Protein AF-A0A0Q8JEX0-F1 (afdb_monomer)

Nearest PDB structures (foldseek):
  6d7k-assembly1_H  TM=5.282E-01  e=5.756E+00  Methylosinus sporium
  6qnp-assembly3_C  TM=6.414E-01  e=8.763E+00  Homo sapiens
  5ods-assembly2_B  TM=5.773E-01  e=7.318E+00  Mus musculus

Mean predicted aligned error: 3.89 Å

pLDDT: mean 92.39, std 8.43, range [36.59, 98.06]

Foldseek 3Di:
DEPQEDDPVCQLVVCVVLVPDPQLSCQCQQHHLDPLCVQVAVGHADQVVVDQDAADDHHWRWRGDDDQKTWTWGDDPNWIWTWMDGSVGRNPIDGQAGDPLLVVLVSLVVCVVVVNDPVSSVVVCVSNVNPCSVVSVVLCVVCVVVPPDPVSVVVSSVVVSVVRRVVPDD

Structure (mmCIF, N/CA/C/O backbone):
data_AF-A0A0Q8JEX0-F1
#
_entry.id   AF-A0A0Q8JEX0-F1
#
loop_
_atom_site.group_PDB
_atom_site.id
_atom_site.type_symbol
_atom_site.label_atom_id
_atom_site.label_alt_id
_atom_site.label_comp_id
_atom_site.label_asym_id
_atom_site.label_entity_id
_atom_site.label_seq_id
_atom_site.pdbx_PDB_ins_code
_atom_site.Cartn_x
_atom_site.Cartn_y
_atom_site.Cartn_z
_atom_site.occupancy
_atom_site.B_iso_or_equiv
_atom_site.auth_seq_id
_atom_site.auth_comp_id
_atom_site.auth_asym_id
_atom_site.auth_atom_id
_atom_site.pdbx_PDB_model_num
ATOM 1 N N . MET A 1 1 ? -19.023 7.520 12.226 1.00 59.22 1 MET A N 1
ATOM 2 C CA . MET A 1 1 ? -17.903 6.584 12.038 1.00 59.22 1 MET A CA 1
ATOM 3 C C . MET A 1 1 ? -18.490 5.184 11.947 1.00 59.22 1 MET A C 1
ATOM 5 O O . MET A 1 1 ? -19.300 4.860 12.817 1.00 59.22 1 MET A O 1
ATOM 9 N N . PRO A 1 2 ? -18.170 4.409 10.900 1.00 68.25 2 PRO A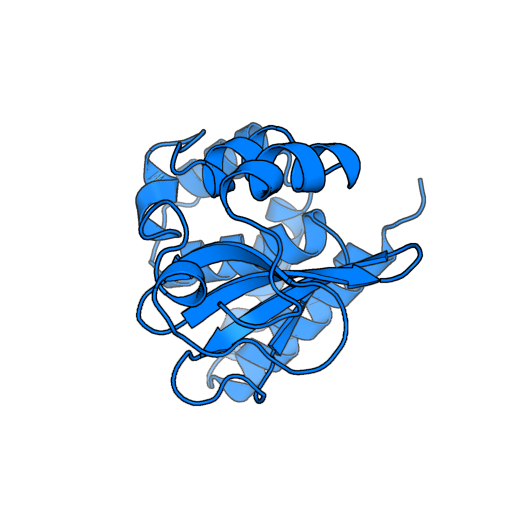 N 1
ATOM 10 C CA . PRO A 1 2 ? -18.637 3.030 10.760 1.00 68.25 2 PRO A CA 1
ATOM 11 C C . PRO A 1 2 ? -18.205 2.201 11.975 1.00 68.25 2 PRO A C 1
ATOM 13 O O . PRO A 1 2 ? -17.116 2.410 12.511 1.00 68.25 2 PRO A O 1
ATOM 16 N N . SER A 1 3 ? -19.048 1.277 12.439 1.00 79.44 3 SER A N 1
ATOM 17 C CA . SER A 1 3 ? -18.800 0.527 13.683 1.00 79.44 3 SER A CA 1
ATOM 18 C C . SER A 1 3 ? -17.585 -0.402 13.624 1.00 79.44 3 SER A C 1
ATOM 20 O O . SER A 1 3 ? -17.111 -0.842 14.668 1.00 79.44 3 SER A O 1
ATOM 22 N N . ASN A 1 4 ? -17.096 -0.718 12.424 1.00 91.62 4 ASN A N 1
ATOM 23 C CA . ASN A 1 4 ? -15.938 -1.575 12.186 1.00 91.62 4 ASN A CA 1
ATOM 24 C C . ASN A 1 4 ? -14.650 -0.798 11.866 1.00 91.62 4 ASN A C 1
ATOM 26 O O . ASN A 1 4 ? -13.611 -1.421 11.677 1.00 91.62 4 ASN A O 1
ATOM 30 N N . VAL A 1 5 ? -14.664 0.536 11.833 1.00 94.94 5 VAL A N 1
ATOM 31 C CA . VAL A 1 5 ? -13.425 1.324 11.737 1.00 94.94 5 VAL A CA 1
ATOM 32 C C . VAL A 1 5 ? -12.813 1.437 13.133 1.00 94.94 5 VAL A C 1
ATOM 34 O O . VAL A 1 5 ? -13.528 1.550 14.129 1.00 94.94 5 VAL A O 1
ATOM 37 N N . ILE A 1 6 ? -11.489 1.370 13.245 1.00 94.81 6 ILE A N 1
ATOM 38 C CA . ILE A 1 6 ? -10.822 1.629 14.525 1.00 94.81 6 ILE A CA 1
ATOM 39 C C . ILE A 1 6 ? -10.938 3.108 14.914 1.00 94.81 6 ILE A C 1
ATOM 41 O O . ILE A 1 6 ? -10.872 3.979 14.058 1.00 94.81 6 ILE A O 1
ATOM 45 N N . GLU A 1 7 ? -11.076 3.425 16.202 1.00 95.06 7 GLU A N 1
ATOM 46 C CA . GLU A 1 7 ? -11.059 4.822 16.651 1.00 95.06 7 GLU A CA 1
ATOM 47 C C . GLU A 1 7 ? -9.749 5.525 16.260 1.00 95.06 7 GLU A C 1
ATOM 49 O O . GLU A 1 7 ? -8.659 4.984 16.468 1.00 95.06 7 GLU A O 1
ATOM 54 N N . GLU A 1 8 ? -9.842 6.767 15.774 1.00 95.50 8 GLU A N 1
ATOM 55 C CA . GLU A 1 8 ? -8.692 7.531 15.270 1.00 95.50 8 GLU A CA 1
ATOM 56 C C . GLU A 1 8 ? -7.533 7.598 16.274 1.00 95.50 8 GLU A C 1
ATOM 58 O O . GLU A 1 8 ? -6.380 7.326 15.931 1.00 95.50 8 GLU A O 1
ATOM 63 N N . SER A 1 9 ? -7.846 7.864 17.547 1.00 95.44 9 SER A N 1
ATOM 64 C CA . SER A 1 9 ? -6.856 7.946 18.631 1.00 95.44 9 SER A CA 1
ATOM 65 C C . SER A 1 9 ? -6.148 6.617 18.940 1.00 95.44 9 SER A C 1
ATOM 67 O O . SER A 1 9 ? -5.070 6.610 19.535 1.00 95.44 9 SER A O 1
ATOM 69 N N . ARG A 1 10 ? -6.736 5.484 18.536 1.00 96.12 10 ARG A N 1
ATOM 70 C CA . ARG A 1 10 ? -6.223 4.123 18.759 1.00 96.12 10 ARG A CA 1
ATOM 71 C C . ARG A 1 10 ? -5.534 3.544 17.529 1.00 96.12 10 ARG A C 1
ATOM 73 O O . ARG A 1 10 ? -4.839 2.539 17.655 1.00 96.12 10 ARG A O 1
ATOM 80 N N . ARG A 1 11 ? -5.677 4.189 16.369 1.00 95.94 11 ARG A N 1
ATOM 81 C CA . ARG A 1 11 ? -5.191 3.689 15.084 1.00 95.94 11 ARG A CA 1
ATOM 82 C C . ARG A 1 11 ? -3.693 3.379 15.078 1.00 95.94 11 ARG A C 1
ATOM 84 O O . ARG A 1 11 ? -3.316 2.254 14.776 1.00 95.94 11 ARG A O 1
ATOM 91 N N . ILE A 1 12 ? -2.841 4.366 15.371 1.00 96.38 12 ILE A N 1
ATOM 92 C CA . ILE A 1 12 ? -1.378 4.187 15.300 1.00 96.38 12 ILE A CA 1
ATOM 93 C C . ILE A 1 12 ? -0.890 3.126 16.305 1.00 96.38 12 ILE A C 1
ATOM 95 O O . ILE A 1 12 ? -0.137 2.244 15.888 1.00 96.38 12 ILE A O 1
ATOM 99 N N . PRO A 1 13 ? -1.335 3.131 17.582 1.00 95.88 13 PRO A N 1
ATOM 100 C CA . PRO A 1 13 ? -1.042 2.035 18.505 1.00 95.88 13 PRO A CA 1
ATOM 101 C C . PRO A 1 13 ? -1.444 0.657 17.969 1.00 95.88 13 PRO A C 1
ATOM 103 O O . PRO A 1 13 ? -0.631 -0.258 18.007 1.00 95.88 13 PRO A O 1
ATOM 106 N N . ALA A 1 14 ? -2.647 0.514 17.408 1.00 94.81 14 ALA A N 1
ATOM 107 C CA . ALA A 1 14 ? -3.106 -0.771 16.889 1.00 94.81 14 ALA A CA 1
ATOM 108 C C . ALA A 1 14 ? -2.298 -1.236 15.674 1.00 94.81 14 ALA A C 1
ATOM 110 O O . ALA A 1 14 ? -1.873 -2.384 15.634 1.00 94.81 14 ALA A O 1
ATOM 111 N N . LEU A 1 15 ? -2.009 -0.348 14.714 1.00 94.56 15 LEU A N 1
ATOM 112 C CA . LEU A 1 15 ? -1.122 -0.668 13.589 1.00 94.56 15 LEU A CA 1
ATOM 113 C C . LEU A 1 15 ? 0.247 -1.166 14.082 1.00 94.56 15 LEU A C 1
ATOM 115 O O . LEU A 1 15 ? 0.787 -2.130 13.542 1.00 94.56 15 LEU A O 1
ATOM 119 N N . SER A 1 16 ? 0.786 -0.551 15.140 1.00 94.62 16 SER A N 1
ATOM 120 C CA . SER A 1 16 ? 2.031 -1.011 15.760 1.00 94.62 16 SER A CA 1
ATOM 121 C C . SER A 1 16 ? 1.887 -2.387 16.416 1.00 94.62 16 SER A C 1
ATOM 123 O O . SER A 1 16 ? 2.812 -3.190 16.319 1.00 94.62 16 SER A O 1
ATOM 125 N N . GLU A 1 17 ? 0.770 -2.676 17.087 1.00 93.19 17 GLU A N 1
ATOM 126 C CA . GLU A 1 17 ? 0.501 -3.989 17.697 1.00 93.19 17 GLU A CA 1
ATOM 127 C C . GLU A 1 17 ? 0.373 -5.097 16.641 1.00 93.19 17 GLU A C 1
ATOM 129 O O . GLU A 1 17 ? 0.797 -6.227 16.878 1.00 93.19 17 GLU A O 1
ATOM 134 N N . PHE A 1 18 ? -0.124 -4.755 15.451 1.00 90.38 18 PHE A N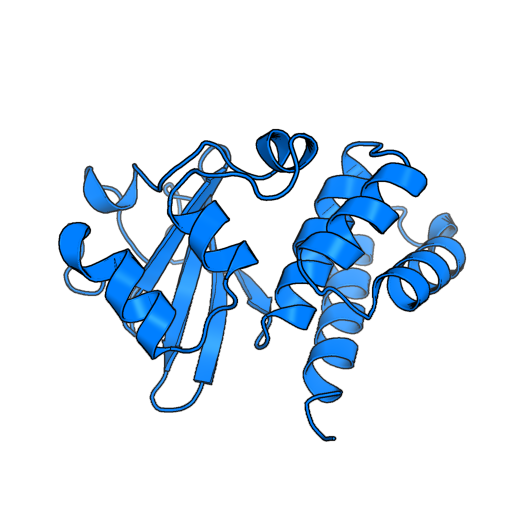 1
ATOM 135 C CA . PHE A 1 18 ? -0.182 -5.646 14.291 1.00 90.38 18 PHE A CA 1
ATOM 136 C C . PHE A 1 18 ? 1.173 -5.867 13.597 1.00 90.38 18 PHE A C 1
ATOM 138 O O . PHE A 1 18 ? 1.255 -6.646 12.650 1.00 90.38 18 PHE A O 1
ATOM 145 N N . GLY A 1 19 ? 2.249 -5.228 14.066 1.00 91.81 19 GLY A N 1
ATOM 146 C CA . GLY A 1 19 ? 3.599 -5.453 13.548 1.00 91.81 19 GLY A CA 1
ATOM 147 C C . GLY A 1 19 ? 3.900 -4.745 12.226 1.00 91.81 19 GLY A C 1
ATOM 148 O O . GLY A 1 19 ? 4.840 -5.134 11.535 1.00 91.81 19 GLY A O 1
ATOM 149 N N . VAL A 1 20 ? 3.130 -3.708 11.881 1.00 93.31 20 VAL A N 1
ATOM 150 C CA . VAL A 1 20 ? 3.413 -2.833 10.736 1.00 93.31 20 VAL A CA 1
ATOM 151 C C . VAL A 1 20 ? 4.779 -2.161 10.910 1.00 93.31 20 VAL A C 1
ATOM 153 O O . VAL A 1 20 ? 5.129 -1.726 12.012 1.00 93.31 20 VAL A O 1
ATOM 156 N N . SER A 1 21 ? 5.568 -2.066 9.835 1.00 95.38 21 SER A N 1
ATOM 157 C CA . SER A 1 21 ? 6.926 -1.527 9.911 1.00 95.38 21 SER A CA 1
ATOM 158 C C . SER A 1 21 ? 6.967 -0.058 10.359 1.00 95.38 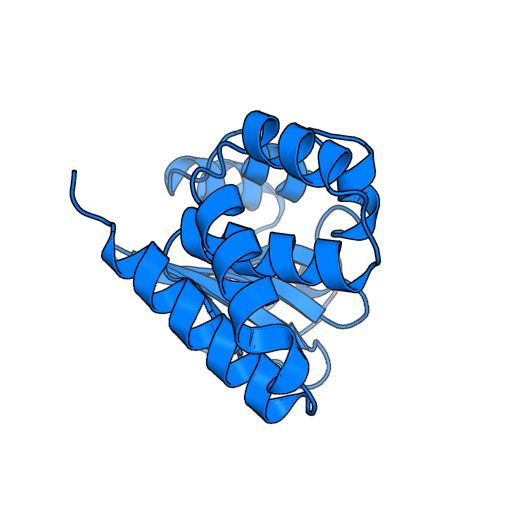21 SER A C 1
ATOM 160 O O . SER A 1 21 ? 6.020 0.703 10.135 1.00 95.38 21 SER A O 1
ATOM 162 N N . PRO A 1 22 ? 8.100 0.408 10.924 1.00 96.00 22 PRO A N 1
ATOM 163 C CA . PRO A 1 22 ? 8.268 1.814 11.287 1.00 96.00 22 PRO A CA 1
ATOM 164 C C . PRO A 1 22 ? 8.050 2.788 10.123 1.00 96.00 22 PRO A C 1
ATOM 166 O O . PRO A 1 22 ? 7.536 3.884 10.339 1.00 96.00 22 PRO A O 1
ATOM 169 N N . ALA A 1 23 ? 8.429 2.406 8.899 1.00 95.06 23 ALA A N 1
ATOM 170 C CA . ALA A 1 23 ? 8.255 3.249 7.720 1.00 95.06 23 ALA A CA 1
ATOM 171 C C . ALA A 1 23 ? 6.772 3.412 7.370 1.00 95.06 23 ALA A C 1
ATOM 173 O O . ALA A 1 23 ? 6.305 4.531 7.151 1.00 95.06 23 ALA A O 1
ATOM 174 N N . LEU A 1 24 ? 6.019 2.311 7.389 1.00 95.31 24 LEU A N 1
ATOM 175 C CA . LEU A 1 24 ? 4.593 2.349 7.105 1.00 95.31 24 LEU A CA 1
ATOM 176 C C . LEU A 1 24 ? 3.800 3.037 8.232 1.00 95.31 24 LEU A C 1
ATOM 178 O O . LEU A 1 24 ? 2.861 3.780 7.953 1.00 95.31 24 LEU A O 1
ATOM 182 N N . LEU A 1 25 ? 4.221 2.890 9.495 1.00 95.62 25 LEU A N 1
ATOM 183 C CA . LEU A 1 25 ? 3.664 3.647 10.624 1.00 95.62 25 LEU A CA 1
ATOM 184 C C . LEU A 1 25 ? 3.872 5.160 10.477 1.00 95.62 25 LEU A C 1
ATOM 186 O O . LEU A 1 25 ? 2.950 5.925 10.758 1.00 95.62 25 LEU A O 1
ATOM 190 N N . GLN A 1 26 ? 5.055 5.600 10.028 1.00 94.31 26 GLN A N 1
ATOM 191 C CA . GLN A 1 26 ? 5.305 7.019 9.748 1.00 94.31 26 GLN A CA 1
ATOM 192 C C . GLN A 1 26 ? 4.353 7.537 8.670 1.00 94.31 26 GLN A C 1
ATOM 194 O O . GLN A 1 26 ? 3.691 8.551 8.892 1.00 94.31 26 GLN A O 1
ATOM 199 N N . MET A 1 27 ? 4.212 6.803 7.562 1.00 94.62 27 MET A N 1
ATOM 200 C CA . MET A 1 27 ? 3.279 7.170 6.493 1.00 94.62 27 MET A CA 1
ATOM 201 C C . MET A 1 27 ? 1.836 7.240 6.981 1.00 94.62 27 MET A C 1
ATOM 203 O O . MET A 1 27 ? 1.159 8.236 6.734 1.00 94.62 27 MET A O 1
ATOM 207 N N . ALA A 1 28 ? 1.383 6.253 7.757 1.00 94.81 28 ALA A N 1
ATOM 208 C CA . ALA A 1 28 ? 0.044 6.271 8.337 1.00 94.81 28 ALA A CA 1
ATOM 209 C C . ALA A 1 28 ? -0.181 7.483 9.264 1.00 94.81 28 ALA A C 1
ATOM 211 O O . ALA A 1 28 ? -1.293 8.009 9.359 1.00 94.81 28 ALA A O 1
ATOM 212 N N . ALA A 1 29 ? 0.868 7.964 9.936 1.00 93.75 29 ALA A N 1
ATOM 213 C CA . ALA A 1 29 ? 0.837 9.168 10.763 1.00 93.75 29 ALA A CA 1
ATOM 214 C C . ALA A 1 29 ? 0.935 10.486 9.961 1.00 93.75 29 ALA A C 1
ATOM 216 O O . ALA A 1 29 ? 0.971 11.557 10.567 1.00 93.75 29 ALA A O 1
ATOM 217 N N . GLY A 1 30 ? 0.975 10.434 8.624 1.00 92.12 30 GLY A N 1
ATOM 218 C CA . GLY A 1 30 ? 1.130 11.605 7.755 1.00 92.12 30 GLY A CA 1
ATOM 219 C C . GLY A 1 30 ? 2.562 12.137 7.674 1.00 92.12 30 GLY A C 1
ATOM 220 O O . GLY A 1 30 ? 2.772 13.288 7.295 1.00 92.12 30 GLY A O 1
ATOM 221 N N . GLN A 1 31 ? 3.546 11.332 8.074 1.00 92.69 31 GLN A N 1
ATOM 222 C CA . GLN A 1 31 ? 4.968 11.645 7.976 1.00 92.69 31 GLN A CA 1
ATOM 223 C C . GLN A 1 31 ? 5.597 10.827 6.851 1.00 92.69 31 GLN A C 1
ATOM 225 O O . GLN A 1 31 ? 5.215 9.687 6.612 1.00 92.69 31 GLN A O 1
ATOM 230 N N . PHE A 1 32 ? 6.599 11.380 6.174 1.00 92.25 32 PHE A N 1
ATOM 231 C CA . PHE A 1 32 ? 7.221 10.700 5.042 1.00 92.25 32 PHE A CA 1
ATOM 232 C C . PHE A 1 32 ? 8.664 10.326 5.363 1.00 92.25 32 PHE A C 1
ATOM 234 O O . PHE A 1 32 ? 9.481 11.224 5.586 1.00 92.25 32 PHE A O 1
ATOM 241 N N . PRO A 1 33 ? 9.014 9.027 5.345 1.00 91.00 33 PRO A N 1
ATOM 242 C CA . PRO A 1 33 ? 10.389 8.607 5.588 1.00 91.00 33 PRO A CA 1
ATOM 243 C C . PRO A 1 33 ? 11.314 8.972 4.408 1.00 91.00 33 PRO A C 1
ATOM 245 O O . PRO A 1 33 ? 12.532 9.027 4.566 1.00 91.00 33 PRO A O 1
ATOM 248 N N . HIS A 1 34 ? 10.742 9.279 3.238 1.00 93.88 34 HIS A N 1
ATOM 249 C CA . HIS A 1 34 ? 11.422 9.873 2.089 1.00 93.88 34 HIS A CA 1
ATOM 250 C C . HIS A 1 34 ? 10.529 10.959 1.452 1.00 93.88 34 HIS A C 1
ATOM 252 O O . HIS A 1 34 ? 9.344 10.691 1.251 1.00 93.88 34 HIS A O 1
ATOM 258 N N . PRO A 1 35 ? 11.042 12.148 1.072 1.00 91.56 35 PRO A N 1
ATOM 259 C CA . PRO A 1 35 ? 10.210 13.249 0.564 1.00 91.56 35 PRO A CA 1
ATOM 260 C C . PRO A 1 35 ? 9.349 12.905 -0.660 1.00 91.56 35 PRO A C 1
ATOM 262 O O . PRO A 1 35 ? 8.225 13.383 -0.773 1.00 91.56 35 PRO A O 1
ATOM 265 N N . ALA A 1 36 ? 9.846 12.051 -1.560 1.00 91.88 36 ALA A N 1
ATOM 266 C CA . ALA A 1 36 ? 9.113 11.654 -2.768 1.00 91.88 36 ALA A CA 1
ATOM 267 C C . ALA A 1 36 ? 7.820 10.857 -2.482 1.00 91.88 36 ALA A C 1
ATOM 269 O O . ALA A 1 36 ? 6.918 10.844 -3.318 1.00 91.88 36 ALA A O 1
ATOM 270 N N . LEU A 1 37 ? 7.686 10.261 -1.288 1.00 91.44 37 LEU A N 1
ATOM 271 C CA . LEU A 1 37 ? 6.481 9.528 -0.875 1.00 91.44 37 LEU A CA 1
ATOM 272 C C . LEU A 1 37 ? 5.269 10.437 -0.629 1.00 91.44 37 LEU A C 1
ATOM 274 O O . LEU A 1 37 ? 4.153 9.936 -0.530 1.00 91.44 37 LEU A O 1
ATOM 278 N N . ALA A 1 38 ? 5.456 11.759 -0.588 1.00 89.31 38 ALA A N 1
ATOM 279 C CA . ALA A 1 38 ? 4.349 12.713 -0.524 1.00 89.31 38 ALA A CA 1
ATOM 280 C C . ALA A 1 38 ? 3.407 12.627 -1.744 1.00 89.31 38 ALA A C 1
ATOM 282 O O . ALA A 1 38 ? 2.277 13.090 -1.677 1.00 89.31 38 ALA A O 1
ATOM 283 N N . SER A 1 39 ? 3.858 12.031 -2.853 1.00 84.81 39 SER A N 1
ATOM 284 C CA . SER A 1 39 ? 3.021 11.753 -4.031 1.00 84.81 39 SER A CA 1
ATOM 285 C C . SER A 1 39 ? 2.077 10.555 -3.850 1.00 84.81 39 SER A C 1
ATOM 287 O O . SER A 1 39 ? 1.100 10.434 -4.578 1.00 84.81 39 SER A O 1
ATOM 289 N N . CYS A 1 40 ? 2.355 9.674 -2.883 1.00 83.06 40 CYS A N 1
ATOM 290 C CA . CYS A 1 40 ? 1.637 8.412 -2.672 1.00 83.06 40 CYS A CA 1
ATOM 291 C C . CYS A 1 40 ? 0.538 8.510 -1.606 1.00 83.06 40 CYS A C 1
ATOM 293 O O . CYS A 1 40 ? -0.172 7.541 -1.352 1.00 83.06 40 CYS A O 1
ATOM 295 N N . SER A 1 41 ? 0.428 9.652 -0.927 1.00 84.12 41 SER A N 1
ATOM 296 C CA . SER A 1 41 ? -0.472 9.839 0.206 1.00 84.12 41 SER A CA 1
ATOM 297 C C . SER A 1 41 ? -0.876 11.302 0.332 1.00 84.12 41 SER A C 1
ATOM 299 O O . SER A 1 41 ? -0.038 12.195 0.225 1.00 84.12 41 SER A O 1
ATOM 301 N N . SER A 1 42 ? -2.150 11.545 0.642 1.00 81.56 42 SER A N 1
ATOM 302 C CA . SER A 1 42 ? -2.670 12.890 0.932 1.00 81.56 42 SER A CA 1
ATOM 303 C C . SER A 1 42 ? -2.504 13.292 2.407 1.00 81.56 42 SER A C 1
ATOM 305 O O . SER A 1 42 ? -3.079 14.287 2.846 1.00 81.56 42 SER A O 1
ATOM 307 N N . GLY A 1 43 ? -1.726 12.529 3.184 1.00 82.62 43 GLY A N 1
ATOM 308 C CA . GLY A 1 43 ? -1.584 12.685 4.630 1.00 82.62 43 GLY A CA 1
ATOM 309 C C . GLY A 1 43 ? -2.424 11.675 5.422 1.00 82.62 43 GLY A C 1
ATOM 310 O O . GLY A 1 43 ? -2.787 10.625 4.893 1.00 82.62 43 GLY A O 1
ATOM 311 N N . PRO A 1 44 ? -2.707 11.944 6.711 1.00 87.94 44 PRO A N 1
ATOM 312 C CA . PRO A 1 44 ? -3.532 11.062 7.531 1.00 87.94 44 PRO A CA 1
ATOM 313 C C . PRO A 1 44 ? -4.933 10.872 6.922 1.00 87.94 44 PRO A C 1
ATOM 315 O O . PRO A 1 44 ? -5.448 11.795 6.291 1.00 87.94 44 PRO A O 1
ATOM 318 N N . PRO A 1 45 ? -5.574 9.713 7.137 1.00 93.44 45 PRO A N 1
ATOM 319 C CA . PRO A 1 45 ? -6.894 9.428 6.606 1.00 93.44 45 PRO A CA 1
ATOM 320 C C . PRO A 1 45 ? -7.914 10.362 7.246 1.00 93.44 45 PRO A C 1
ATOM 322 O O . PRO A 1 45 ? -7.928 10.563 8.462 1.00 93.44 45 PRO A O 1
ATOM 325 N N . TYR A 1 46 ? -8.772 10.918 6.410 1.00 94.62 46 TYR A N 1
ATOM 326 C CA . TYR A 1 46 ? -9.786 11.891 6.758 1.00 94.62 46 TYR A CA 1
ATOM 327 C C . TYR A 1 46 ? -11.181 11.297 6.575 1.00 94.62 46 TYR A C 1
ATOM 329 O O . TYR A 1 46 ? -12.000 11.377 7.494 1.00 94.62 46 TYR A O 1
ATOM 337 N N . TYR A 1 47 ? -11.458 10.666 5.431 1.00 94.56 47 TYR A N 1
ATOM 338 C CA . TYR A 1 47 ? -12.829 10.342 5.028 1.00 94.56 47 TYR A CA 1
ATOM 339 C C . TYR A 1 47 ? -13.564 9.427 6.014 1.00 94.56 47 TYR A C 1
ATOM 341 O O . TYR A 1 47 ? -14.663 9.765 6.464 1.00 94.56 47 TYR A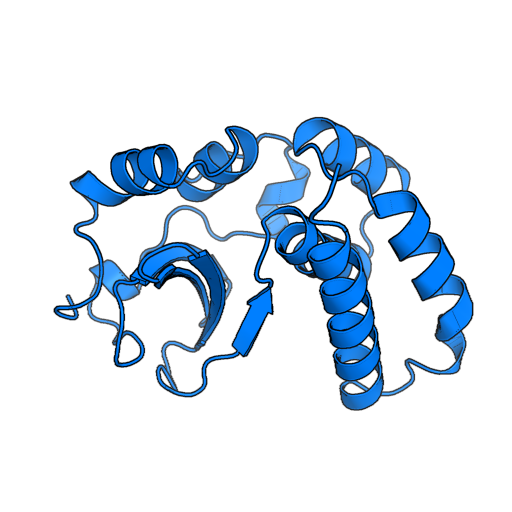 O 1
ATOM 349 N N . LEU A 1 48 ? -12.954 8.309 6.424 1.00 94.81 48 LEU A N 1
ATOM 350 C CA . LEU A 1 48 ? -13.598 7.354 7.342 1.00 94.81 48 LEU A CA 1
ATOM 351 C C . LEU A 1 48 ? -13.901 7.949 8.727 1.00 94.81 48 LEU A C 1
ATOM 353 O O . LEU A 1 48 ? -14.872 7.561 9.385 1.00 94.81 48 LEU A O 1
ATOM 357 N N . TYR A 1 49 ? -13.101 8.920 9.171 1.00 95.75 49 TYR A N 1
ATOM 358 C CA . TYR A 1 49 ? -13.333 9.623 10.435 1.00 95.75 49 TYR A CA 1
ATOM 359 C C . TYR A 1 49 ? -14.359 10.753 10.312 1.00 95.75 49 TYR A C 1
ATOM 361 O O . TYR A 1 49 ? -14.919 11.180 11.321 1.00 95.75 49 TYR A O 1
ATOM 369 N N . HIS A 1 50 ? -14.682 11.172 9.087 1.00 94.69 50 HIS A N 1
ATOM 370 C CA . HIS A 1 50 ? -15.580 12.290 8.796 1.00 94.69 50 HIS A CA 1
ATOM 371 C C . HIS A 1 50 ? -16.863 11.877 8.065 1.00 94.69 50 HIS A C 1
ATOM 373 O O . HIS A 1 50 ? -17.545 12.713 7.478 1.00 94.69 50 HIS A O 1
ATOM 379 N N . GLY A 1 51 ? -17.249 10.604 8.182 1.00 91.06 51 GLY A N 1
ATOM 380 C CA . GLY A 1 51 ? -18.584 10.134 7.811 1.00 91.06 51 GLY A CA 1
ATOM 381 C C . GLY A 1 51 ? -18.659 9.312 6.532 1.00 91.06 51 GLY A C 1
ATOM 382 O O . GLY A 1 51 ? -19.762 8.890 6.198 1.00 91.06 51 GLY A O 1
ATOM 383 N N . ALA A 1 52 ? -17.534 9.039 5.866 1.00 93.94 52 ALA A N 1
ATOM 384 C CA . ALA A 1 52 ? -17.517 8.030 4.815 1.00 93.94 52 ALA A CA 1
ATOM 385 C C . ALA A 1 52 ? -17.790 6.637 5.396 1.00 93.94 52 ALA A C 1
ATOM 387 O O . ALA A 1 52 ? -17.439 6.329 6.544 1.00 93.94 52 ALA A O 1
ATOM 388 N N . GLU A 1 53 ? -18.439 5.812 4.586 1.00 94.44 53 GLU A N 1
ATOM 389 C CA . GLU A 1 53 ? -18.689 4.413 4.893 1.00 94.44 53 GLU A CA 1
ATOM 390 C C . GLU A 1 53 ? -17.404 3.594 4.725 1.00 94.44 53 GLU A C 1
ATOM 392 O O . GLU A 1 53 ? -16.483 3.977 4.002 1.00 94.44 53 GLU A O 1
ATOM 397 N N . ALA A 1 54 ? -17.331 2.479 5.443 1.00 94.31 54 ALA A N 1
ATOM 398 C CA . ALA A 1 54 ? -16.270 1.495 5.298 1.00 94.31 54 ALA A CA 1
ATOM 399 C C . ALA A 1 54 ? -16.901 0.185 4.821 1.00 94.31 54 ALA A C 1
ATOM 401 O O . ALA A 1 54 ? -18.056 -0.063 5.173 1.00 94.31 54 ALA A O 1
ATOM 402 N N . PRO A 1 55 ? -16.156 -0.656 4.087 1.00 93.75 55 PRO A N 1
ATOM 403 C CA . PRO A 1 55 ? -16.649 -1.957 3.672 1.00 93.75 55 PRO A CA 1
ATOM 404 C C . PRO A 1 55 ? -17.117 -2.786 4.861 1.00 93.75 55 PRO A C 1
ATOM 406 O O . PRO A 1 55 ? -16.485 -2.768 5.926 1.00 93.75 55 PRO A O 1
ATOM 409 N N . ASP A 1 56 ? -18.174 -3.564 4.656 1.00 91.56 56 ASP A N 1
ATOM 410 C CA . ASP A 1 56 ? -18.670 -4.494 5.663 1.00 91.56 56 ASP A CA 1
ATOM 411 C C . ASP A 1 56 ? -17.610 -5.539 6.071 1.00 91.56 56 ASP A C 1
ATOM 413 O O . ASP A 1 56 ? -16.731 -5.941 5.301 1.00 91.56 56 ASP A O 1
ATOM 417 N N . GLY A 1 57 ? -17.718 -6.031 7.311 1.00 89.62 57 GLY A N 1
ATOM 418 C CA . GLY A 1 57 ? -16.934 -7.168 7.799 1.00 89.62 57 GLY A CA 1
ATOM 419 C C . GLY A 1 57 ? -15.894 -6.816 8.874 1.00 89.62 57 GLY A C 1
ATOM 420 O O . GLY A 1 57 ? -16.237 -6.115 9.831 1.00 89.62 57 GLY A O 1
ATOM 421 N N . PRO A 1 58 ? -14.662 -7.372 8.807 1.00 91.50 58 PRO A N 1
ATOM 422 C CA . PRO A 1 58 ? -13.658 -7.216 9.862 1.00 91.50 58 PRO A CA 1
ATOM 423 C C . PRO A 1 58 ? -13.233 -5.764 10.111 1.00 91.50 58 PRO A C 1
ATOM 425 O O . PRO A 1 58 ? -13.565 -4.854 9.350 1.00 91.50 58 PRO A O 1
ATOM 428 N N . GLN A 1 59 ? -12.472 -5.556 11.189 1.00 93.31 59 GLN A N 1
ATOM 429 C CA . GLN A 1 59 ? -12.026 -4.221 11.572 1.00 93.31 59 GLN A CA 1
ATOM 430 C C . GLN A 1 59 ? -11.103 -3.608 10.508 1.00 93.31 59 GLN A C 1
ATOM 432 O O . GLN A 1 59 ? -10.147 -4.247 10.062 1.00 93.31 59 GLN A O 1
ATOM 437 N N . VAL A 1 60 ? -11.376 -2.350 10.160 1.00 95.75 60 VAL A N 1
ATOM 438 C CA . VAL A 1 60 ? -10.612 -1.546 9.202 1.00 95.75 60 VAL A CA 1
ATOM 439 C C . VAL A 1 60 ? -9.717 -0.554 9.946 1.00 95.75 60 VAL A C 1
ATOM 441 O O . VAL A 1 60 ? -10.173 0.214 10.799 1.00 95.75 60 VAL A O 1
ATOM 444 N N . LEU A 1 61 ? -8.431 -0.558 9.598 1.00 96.50 61 LEU A N 1
ATOM 445 C CA . LEU A 1 61 ? -7.402 0.354 10.082 1.00 96.50 61 LEU A CA 1
ATOM 446 C C . LEU A 1 61 ? -6.910 1.209 8.903 1.00 96.50 61 LEU A C 1
ATOM 448 O O . LEU A 1 61 ? -6.058 0.750 8.137 1.00 96.50 61 LEU A O 1
ATOM 452 N N . PRO A 1 62 ? -7.433 2.433 8.713 1.00 96.75 62 PRO A N 1
ATOM 453 C CA . PRO A 1 62 ? -7.077 3.242 7.552 1.00 96.75 62 PRO A CA 1
ATOM 454 C C . PRO A 1 62 ? -5.634 3.735 7.638 1.00 96.75 62 PRO A C 1
ATOM 456 O O . PRO A 1 62 ? -5.206 4.262 8.664 1.00 96.75 62 PRO A O 1
ATOM 459 N N . LEU A 1 63 ? -4.876 3.598 6.560 1.00 96.69 63 LEU A N 1
ATOM 460 C CA . LEU A 1 63 ? -3.499 4.067 6.477 1.00 96.69 63 LEU A CA 1
ATOM 461 C C . LEU A 1 63 ? -3.463 5.533 6.035 1.00 96.69 63 LEU A C 1
ATOM 463 O O . LEU A 1 63 ? -2.977 6.367 6.800 1.00 96.69 63 LEU A O 1
ATOM 467 N N . TRP A 1 64 ? -4.022 5.848 4.865 1.00 96.19 64 TRP A N 1
ATOM 468 C CA . TRP A 1 64 ? -4.172 7.202 4.319 1.00 96.19 64 TRP A CA 1
ATOM 469 C C . TRP A 1 64 ? -5.211 7.234 3.194 1.00 96.19 64 TRP A C 1
ATOM 471 O O . TRP A 1 64 ? -5.637 6.188 2.704 1.00 96.19 64 TRP A O 1
ATOM 481 N N . ASP A 1 65 ? -5.551 8.447 2.757 1.00 94.75 65 ASP A N 1
ATOM 482 C CA . ASP A 1 65 ? -6.430 8.685 1.613 1.00 94.75 65 ASP A CA 1
ATOM 483 C C . ASP A 1 65 ? -5.615 9.103 0.374 1.00 94.75 65 ASP A C 1
ATOM 485 O O . ASP A 1 65 ? -4.589 9.796 0.471 1.00 94.75 65 ASP A O 1
ATOM 489 N N . ILE A 1 66 ? -6.087 8.710 -0.808 1.00 90.44 66 ILE A N 1
ATOM 490 C CA . ILE A 1 66 ? -5.555 9.137 -2.106 1.00 90.44 66 ILE A CA 1
ATOM 491 C C . ILE A 1 66 ? -6.715 9.408 -3.070 1.00 90.44 66 ILE A C 1
ATOM 493 O O . ILE A 1 66 ? -7.439 8.504 -3.467 1.00 90.44 66 ILE A O 1
ATOM 497 N N . GLY A 1 67 ? -6.930 10.680 -3.419 1.00 90.56 67 GLY A N 1
ATOM 498 C CA . GLY A 1 67 ? -8.107 11.076 -4.198 1.00 90.56 67 GLY A CA 1
ATOM 499 C C . GLY A 1 67 ? -9.412 10.817 -3.436 1.00 90.56 67 GLY A C 1
ATOM 500 O O . GLY A 1 67 ? -9.621 11.379 -2.359 1.00 90.56 67 GLY A O 1
ATOM 501 N N . ASP A 1 68 ? -10.284 9.993 -4.010 1.00 93.19 68 ASP A N 1
ATOM 502 C CA . ASP A 1 68 ? -11.526 9.470 -3.426 1.00 93.19 68 ASP A CA 1
ATOM 503 C C . ASP A 1 68 ? -11.355 8.054 -2.837 1.00 93.19 68 ASP A C 1
ATOM 505 O O . ASP A 1 68 ? -12.326 7.441 -2.393 1.00 93.19 68 ASP A O 1
ATOM 509 N N . GLN A 1 69 ? -10.132 7.521 -2.824 1.00 95.31 69 GLN A N 1
ATOM 510 C CA . GLN A 1 69 ? -9.836 6.182 -2.333 1.00 95.31 69 GLN A CA 1
ATOM 511 C C . GLN A 1 69 ? -9.236 6.199 -0.930 1.00 95.31 69 GLN A C 1
ATOM 513 O O . GLN A 1 69 ? -8.522 7.126 -0.531 1.00 95.31 69 GLN A O 1
ATOM 518 N N . VAL A 1 70 ? -9.488 5.116 -0.199 1.00 96.62 70 VAL A N 1
ATOM 519 C CA . VAL A 1 70 ? -8.918 4.843 1.118 1.00 96.62 70 VAL A CA 1
ATOM 520 C C . VAL A 1 70 ? -8.012 3.623 1.026 1.00 96.62 70 VAL A C 1
ATOM 522 O O . VAL A 1 70 ? -8.453 2.533 0.660 1.00 96.62 70 VAL A O 1
ATOM 525 N N . ILE A 1 71 ? -6.752 3.794 1.425 1.00 97.50 71 ILE A N 1
ATOM 526 C CA . ILE A 1 71 ? -5.813 2.692 1.634 1.00 97.50 71 ILE A CA 1
ATOM 527 C C . ILE A 1 71 ? -5.919 2.260 3.091 1.00 97.50 71 ILE A C 1
ATOM 529 O O . ILE A 1 71 ? -5.781 3.080 4.002 1.00 97.50 71 ILE A O 1
ATOM 533 N N . ALA A 1 72 ? -6.154 0.976 3.341 1.00 97.25 72 ALA A N 1
ATOM 534 C CA . ALA A 1 72 ? -6.366 0.468 4.690 1.00 97.25 72 ALA A CA 1
ATOM 535 C C . ALA A 1 72 ? -5.794 -0.934 4.897 1.00 97.25 72 ALA A C 1
ATOM 537 O O . ALA A 1 72 ? -5.474 -1.655 3.956 1.00 97.25 72 ALA A O 1
ATOM 538 N N . ILE A 1 73 ? -5.702 -1.323 6.166 1.00 96.88 73 ILE A N 1
ATOM 539 C CA . ILE A 1 73 ? -5.488 -2.705 6.578 1.00 96.88 73 ILE A CA 1
ATOM 540 C C . ILE A 1 73 ? -6.796 -3.241 7.145 1.00 96.88 73 ILE A C 1
ATOM 542 O O . ILE A 1 73 ? -7.407 -2.618 8.015 1.00 96.88 73 ILE A O 1
ATOM 546 N N . ARG A 1 74 ? -7.203 -4.421 6.694 1.00 94.81 74 ARG A N 1
ATOM 547 C CA . ARG A 1 74 ? -8.236 -5.223 7.334 1.00 94.81 74 ARG A CA 1
ATOM 548 C C . ARG A 1 74 ? -7.560 -6.269 8.214 1.00 94.81 74 ARG A C 1
ATOM 550 O O . ARG A 1 74 ? -6.798 -7.107 7.732 1.00 94.81 74 ARG A O 1
ATOM 557 N N . ALA A 1 75 ? -7.826 -6.202 9.514 1.00 85.94 75 ALA A N 1
ATOM 558 C CA . ALA A 1 75 ? -7.292 -7.165 10.468 1.00 85.94 75 ALA A CA 1
ATOM 559 C C . ALA A 1 75 ? -8.178 -8.419 10.505 1.00 85.94 75 ALA A C 1
ATOM 561 O O . ALA A 1 75 ? -9.355 -8.353 10.869 1.00 85.94 75 ALA A O 1
ATOM 562 N N . GLN A 1 76 ? -7.604 -9.567 10.147 1.00 79.62 76 GLN A N 1
ATOM 563 C CA . GLN A 1 76 ? -8.189 -10.892 10.349 1.00 79.62 76 GLN A CA 1
ATOM 564 C C . GLN A 1 76 ? -7.493 -11.579 11.539 1.00 79.62 76 GLN A C 1
ATOM 566 O O . GLN A 1 76 ? -6.434 -11.143 11.980 1.00 79.62 76 GLN A O 1
ATOM 571 N N . ALA A 1 77 ? -8.088 -12.641 12.098 1.00 69.69 77 ALA A N 1
ATOM 572 C CA . ALA A 1 77 ? -7.693 -13.234 13.389 1.00 69.69 77 ALA A CA 1
ATOM 573 C C . ALA A 1 77 ? -6.188 -13.557 13.553 1.00 69.69 77 ALA A C 1
ATOM 575 O O . ALA A 1 77 ? -5.697 -13.606 14.680 1.00 69.69 77 ALA A O 1
ATOM 576 N N . SER A 1 78 ? -5.467 -13.769 12.453 1.00 65.06 78 SER A N 1
ATOM 577 C CA . SER A 1 78 ? -4.020 -14.012 12.424 1.00 65.06 78 SER A CA 1
ATOM 578 C C . SER A 1 78 ? -3.298 -13.319 11.267 1.00 65.06 78 SER A C 1
ATOM 580 O O . SER A 1 78 ? -2.088 -13.482 11.134 1.00 65.06 78 SER A O 1
ATOM 582 N N . ASP A 1 79 ? -4.013 -12.565 10.432 1.00 82.50 79 ASP A N 1
ATOM 583 C CA . ASP A 1 79 ? -3.513 -12.114 9.136 1.00 82.50 79 ASP A CA 1
ATOM 584 C C . ASP A 1 79 ? -3.908 -10.665 8.862 1.00 82.50 79 ASP A C 1
ATOM 586 O O . ASP A 1 79 ? -4.973 -10.196 9.268 1.00 82.50 79 ASP A O 1
ATOM 590 N N . LEU A 1 80 ? -3.024 -9.959 8.160 1.00 89.06 80 LEU A N 1
ATOM 591 C CA . LEU A 1 80 ? -3.282 -8.619 7.653 1.00 89.06 80 LEU A CA 1
ATOM 592 C C . LEU A 1 80 ? -3.579 -8.702 6.166 1.00 89.06 80 LEU A C 1
ATOM 594 O O . LEU A 1 80 ? -2.848 -9.336 5.405 1.00 89.06 80 LEU A O 1
ATOM 598 N N . GLU A 1 81 ? -4.632 -8.011 5.766 1.00 95.44 81 GLU A N 1
ATOM 599 C CA . GLU A 1 81 ? -4.991 -7.806 4.375 1.00 95.44 81 GLU A CA 1
ATOM 600 C C . GLU A 1 81 ? -4.889 -6.308 4.084 1.00 95.44 81 GLU A C 1
ATOM 602 O O . GLU A 1 81 ? -5.534 -5.495 4.743 1.00 95.44 81 GLU A O 1
ATOM 607 N N . TYR A 1 82 ? -4.049 -5.935 3.126 1.00 97.12 82 TYR A N 1
ATOM 608 C CA . TYR A 1 82 ? -3.939 -4.565 2.640 1.00 97.12 82 TYR A CA 1
ATOM 609 C C . TYR A 1 82 ? -4.978 -4.376 1.549 1.00 97.12 82 TYR A C 1
ATOM 611 O O . TYR A 1 82 ? -5.026 -5.169 0.609 1.00 97.12 82 TYR A O 1
ATOM 619 N N . ILE A 1 83 ? -5.800 -3.342 1.674 1.00 97.38 83 ILE A N 1
ATOM 620 C CA . ILE A 1 83 ? -6.951 -3.114 0.805 1.00 97.38 83 ILE A CA 1
ATOM 621 C C . ILE A 1 83 ? -7.015 -1.668 0.312 1.00 97.38 83 ILE A C 1
ATOM 623 O O . ILE A 1 83 ? -6.512 -0.751 0.969 1.00 97.38 83 ILE A O 1
ATOM 627 N N . CYS A 1 84 ? -7.674 -1.487 -0.827 1.00 97.06 84 CYS A N 1
ATOM 628 C CA . CYS A 1 84 ? -8.097 -0.204 -1.372 1.00 97.06 84 CYS A CA 1
ATOM 629 C C . CYS A 1 84 ? -9.605 -0.248 -1.643 1.00 97.06 84 CYS A C 1
ATOM 631 O O . CYS A 1 84 ? -10.128 -1.281 -2.059 1.00 97.06 84 CYS A O 1
ATOM 633 N N . PHE A 1 85 ? -10.308 0.853 -1.404 1.00 97.06 85 PHE A N 1
ATOM 634 C CA . PHE A 1 85 ? -11.706 1.018 -1.810 1.00 97.06 85 PHE A CA 1
ATOM 635 C C . PHE A 1 85 ? -12.028 2.503 -2.016 1.00 97.06 85 PHE A C 1
ATOM 637 O O . PHE A 1 85 ? -11.379 3.367 -1.421 1.00 97.06 85 PHE A O 1
ATOM 644 N N . SER A 1 86 ? -13.024 2.805 -2.853 1.00 96.56 86 SER A N 1
ATOM 645 C CA . SER A 1 86 ? -13.526 4.175 -3.042 1.00 96.56 86 SER A CA 1
ATOM 646 C C . SER A 1 86 ? -14.555 4.526 -1.968 1.00 96.56 86 SER A C 1
ATOM 648 O O . SER A 1 86 ? -15.367 3.688 -1.576 1.00 96.56 86 SER A O 1
ATOM 650 N N . ILE A 1 87 ? -14.573 5.785 -1.528 1.00 94.81 87 ILE A N 1
ATOM 651 C CA . ILE A 1 87 ? -15.622 6.304 -0.638 1.00 94.81 87 ILE A CA 1
ATOM 652 C C . ILE A 1 87 ? -17.005 6.341 -1.306 1.00 94.81 87 ILE A C 1
ATOM 654 O O . ILE A 1 87 ? -18.010 6.443 -0.606 1.00 94.81 87 ILE A O 1
ATOM 658 N N . GLU A 1 88 ? -17.067 6.282 -2.640 1.00 95.00 88 GLU A N 1
ATOM 659 C CA . GLU A 1 88 ? -18.319 6.259 -3.406 1.00 95.00 88 GLU A CA 1
ATOM 660 C C . GLU A 1 88 ? -18.903 4.842 -3.532 1.00 95.00 88 GLU A C 1
ATOM 662 O O . GLU A 1 88 ? -20.110 4.686 -3.722 1.00 95.00 88 GLU A O 1
ATOM 667 N N . ALA A 1 89 ? -18.057 3.815 -3.403 1.00 94.94 89 ALA A N 1
ATOM 668 C CA . ALA A 1 89 ? -18.413 2.402 -3.508 1.00 94.94 89 ALA A CA 1
ATOM 669 C C . ALA A 1 89 ? -17.620 1.574 -2.472 1.00 94.94 89 ALA A C 1
ATOM 671 O O . ALA A 1 89 ? -16.723 0.812 -2.838 1.00 94.94 89 ALA A O 1
ATOM 672 N N . PRO A 1 90 ? -17.924 1.717 -1.167 1.00 93.00 90 PRO A N 1
ATOM 673 C CA . PRO A 1 90 ? -17.103 1.164 -0.085 1.00 93.00 90 PRO A CA 1
ATOM 674 C C . PRO A 1 90 ? -17.000 -0.367 -0.097 1.00 93.00 90 PRO A C 1
ATOM 676 O O . PRO A 1 90 ? -16.001 -0.905 0.374 1.00 93.00 90 PRO A O 1
ATOM 679 N N . ASP A 1 91 ? -17.991 -1.067 -0.654 1.00 94.00 91 ASP A N 1
ATOM 680 C CA . ASP A 1 91 ? -18.008 -2.533 -0.743 1.00 94.00 91 ASP A CA 1
ATOM 681 C C . ASP A 1 91 ? -17.261 -3.091 -1.968 1.00 94.00 91 ASP A C 1
ATOM 683 O O . ASP A 1 91 ? -17.002 -4.296 -2.039 1.00 94.00 91 ASP A O 1
ATOM 687 N N . GLU A 1 92 ? -16.865 -2.241 -2.922 1.00 95.25 92 GLU A N 1
ATOM 688 C CA . GLU A 1 92 ? -16.010 -2.623 -4.052 1.00 95.25 92 GLU A CA 1
ATOM 689 C C . GLU A 1 92 ? -14.540 -2.630 -3.614 1.00 95.25 92 GLU A C 1
ATOM 691 O O . GLU A 1 92 ? -13.735 -1.773 -3.975 1.00 95.25 92 GLU A O 1
ATOM 696 N N . VAL A 1 93 ? -14.207 -3.604 -2.765 1.00 95.50 93 VAL A N 1
ATOM 697 C CA . VAL A 1 93 ? -12.884 -3.717 -2.147 1.00 95.50 93 VAL A CA 1
ATOM 698 C C . VAL A 1 93 ? -11.898 -4.423 -3.064 1.00 95.50 93 VAL A C 1
ATOM 700 O O . VAL A 1 93 ? -12.090 -5.582 -3.438 1.00 95.50 93 VAL A O 1
ATOM 703 N N . GLU A 1 94 ? -10.781 -3.757 -3.333 1.00 95.44 94 GLU A N 1
ATOM 704 C CA . GLU A 1 94 ? -9.602 -4.351 -3.944 1.00 95.44 94 GLU A CA 1
ATOM 705 C C . GLU A 1 94 ? -8.643 -4.853 -2.859 1.00 95.44 94 GLU A C 1
ATOM 707 O O . GLU A 1 94 ? -8.205 -4.096 -1.989 1.00 95.44 94 GLU A O 1
ATOM 712 N N . GLN A 1 95 ? -8.279 -6.135 -2.924 1.00 96.12 95 GLN A N 1
ATOM 713 C CA . GLN A 1 95 ? -7.188 -6.675 -2.119 1.00 96.12 95 GLN A CA 1
ATOM 714 C C . GLN A 1 95 ? -5.852 -6.322 -2.780 1.00 96.12 95 GLN A C 1
ATOM 716 O O . GLN A 1 95 ? -5.496 -6.892 -3.809 1.00 96.12 95 GLN A O 1
ATOM 721 N N . LEU A 1 96 ? -5.082 -5.439 -2.147 1.00 97.25 96 LEU A N 1
ATOM 722 C CA . LEU A 1 96 ? -3.765 -5.030 -2.627 1.00 97.25 96 LEU A CA 1
ATOM 723 C C . LEU A 1 96 ? -2.687 -6.068 -2.320 1.00 97.25 96 LEU A C 1
ATOM 725 O O . LEU A 1 96 ? -1.831 -6.297 -3.162 1.00 97.25 96 LEU A O 1
ATOM 729 N N . ALA A 1 97 ? -2.685 -6.649 -1.114 1.00 96.94 97 ALA A N 1
ATOM 730 C CA . ALA A 1 97 ? -1.691 -7.640 -0.686 1.00 96.94 97 ALA A CA 1
ATOM 731 C C . ALA A 1 97 ? -2.067 -8.325 0.637 1.00 96.94 97 ALA A C 1
ATOM 733 O O . ALA A 1 97 ? -2.909 -7.846 1.393 1.00 96.94 97 ALA A O 1
ATOM 734 N N . THR A 1 98 ? -1.365 -9.407 0.969 1.00 95.50 98 THR A N 1
ATOM 735 C CA . THR A 1 98 ? -1.446 -10.114 2.266 1.00 95.50 98 THR A CA 1
ATOM 736 C C . THR A 1 98 ? -0.165 -9.987 3.102 1.00 95.50 98 THR A C 1
ATOM 738 O O . THR A 1 98 ? -0.032 -10.578 4.181 1.00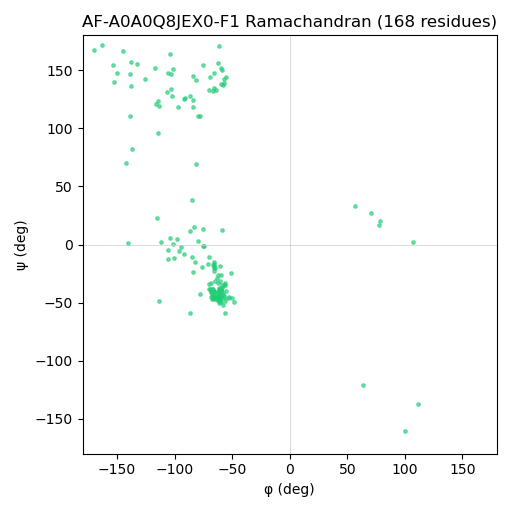 95.50 98 THR A O 1
ATOM 741 N N . THR A 1 99 ? 0.823 -9.241 2.599 1.00 94.94 99 THR A N 1
ATOM 742 C CA . THR A 1 99 ? 2.060 -8.886 3.304 1.00 94.94 99 THR A CA 1
ATOM 743 C C . THR A 1 99 ? 2.429 -7.435 3.054 1.00 94.94 99 THR A C 1
ATOM 745 O O . THR A 1 99 ? 2.083 -6.868 2.021 1.00 94.94 99 THR A O 1
ATOM 748 N N . GLU A 1 100 ? 3.215 -6.849 3.959 1.00 95.88 100 GLU A N 1
ATOM 749 C CA . GLU A 1 100 ? 3.730 -5.496 3.743 1.00 95.88 100 GLU A CA 1
ATOM 750 C C . GLU A 1 100 ? 4.643 -5.415 2.507 1.00 95.88 100 GLU A C 1
ATOM 752 O O . GLU A 1 100 ? 4.648 -4.413 1.806 1.00 95.88 100 GLU A O 1
ATOM 757 N N . GLN A 1 101 ? 5.401 -6.472 2.193 1.00 97.00 101 GLN A N 1
ATOM 758 C CA . GLN A 1 101 ? 6.265 -6.484 1.006 1.00 97.00 101 GLN A CA 1
ATOM 759 C C . GLN A 1 101 ? 5.452 -6.540 -0.293 1.00 97.00 101 GLN A C 1
ATOM 761 O O . GLN A 1 101 ? 5.816 -5.871 -1.256 1.00 97.00 101 GLN A O 1
ATOM 766 N N . GLY A 1 102 ? 4.353 -7.300 -0.313 1.00 97.50 102 GLY A N 1
ATOM 767 C CA . GLY A 1 102 ? 3.405 -7.297 -1.426 1.00 97.50 102 GLY A CA 1
ATOM 768 C C . GLY A 1 102 ? 2.713 -5.944 -1.562 1.00 97.50 102 GLY A C 1
ATOM 769 O O . GLY A 1 102 ? 2.612 -5.419 -2.664 1.00 97.50 102 GLY A O 1
ATOM 770 N N . PHE A 1 103 ? 2.336 -5.323 -0.442 1.00 97.31 103 PHE A N 1
ATOM 771 C CA . PHE A 1 103 ? 1.767 -3.978 -0.440 1.00 97.31 103 PHE A CA 1
ATOM 772 C C . PHE A 1 103 ? 2.751 -2.953 -1.012 1.00 97.31 103 PHE A C 1
ATOM 774 O O . PHE A 1 103 ? 2.389 -2.164 -1.880 1.00 97.31 103 PHE A O 1
ATOM 781 N N . TRP A 1 104 ? 4.022 -3.002 -0.603 1.00 97.50 104 TRP A N 1
ATOM 782 C CA . TRP A 1 104 ? 5.048 -2.148 -1.193 1.00 97.50 104 TRP A CA 1
ATOM 783 C C . TRP A 1 104 ? 5.185 -2.365 -2.699 1.00 97.50 104 TRP A C 1
ATOM 785 O O . TRP A 1 104 ? 5.369 -1.384 -3.407 1.00 97.50 104 TRP A O 1
ATOM 795 N N . ALA A 1 105 ? 5.020 -3.582 -3.222 1.00 98.06 105 ALA A N 1
ATOM 796 C CA . ALA A 1 105 ? 5.047 -3.797 -4.668 1.00 98.06 105 ALA A CA 1
AT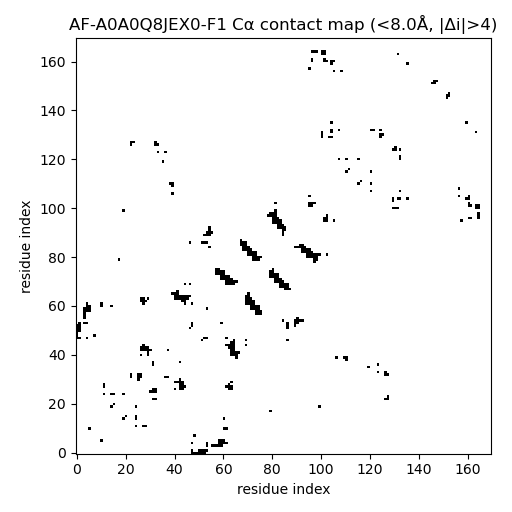OM 797 C C . ALA A 1 105 ? 3.961 -2.991 -5.407 1.00 98.06 105 ALA A C 1
ATOM 799 O O . ALA A 1 105 ? 4.260 -2.423 -6.458 1.00 98.06 105 ALA A O 1
ATOM 800 N N . THR A 1 106 ? 2.751 -2.856 -4.844 1.00 96.88 106 THR A N 1
ATOM 801 C CA . THR A 1 106 ? 1.694 -2.016 -5.444 1.00 96.88 106 THR A CA 1
ATOM 802 C C . THR A 1 106 ? 2.047 -0.532 -5.384 1.00 96.88 106 THR A C 1
ATOM 804 O O . THR A 1 106 ? 1.889 0.182 -6.370 1.00 96.88 106 THR A O 1
ATOM 807 N N . GLN A 1 107 ? 2.616 -0.069 -4.266 1.00 96.25 107 GLN A N 1
ATOM 808 C CA . GLN A 1 107 ? 3.047 1.327 -4.129 1.00 96.25 107 GLN A CA 1
ATOM 809 C C . GLN A 1 107 ? 4.211 1.661 -5.070 1.00 96.25 107 GLN A C 1
ATOM 811 O O . GLN A 1 107 ? 4.262 2.743 -5.646 1.00 96.25 107 GLN A O 1
ATOM 816 N N . PHE A 1 108 ? 5.151 0.733 -5.247 1.00 97.44 108 PHE A N 1
ATOM 817 C CA . PHE A 1 108 ? 6.274 0.890 -6.168 1.00 97.44 108 PHE A CA 1
ATOM 818 C C . PHE A 1 108 ? 5.849 0.879 -7.626 1.00 97.44 108 PHE A C 1
ATOM 820 O O . PHE A 1 108 ? 6.446 1.593 -8.429 1.00 97.44 108 PHE A O 1
ATOM 827 N N . ASP A 1 109 ? 4.813 0.113 -7.955 1.00 96.38 109 ASP A N 1
ATOM 828 C CA . ASP A 1 109 ? 4.227 0.154 -9.282 1.00 96.38 109 ASP A CA 1
ATOM 829 C C . ASP A 1 109 ? 3.569 1.511 -9.552 1.00 96.38 109 ASP A C 1
ATOM 831 O O . ASP A 1 109 ? 3.891 2.155 -10.545 1.00 96.38 109 ASP A O 1
ATOM 835 N N . PHE A 1 110 ? 2.772 2.011 -8.603 1.00 94.00 110 PHE A N 1
ATOM 836 C CA . PHE A 1 110 ? 2.187 3.350 -8.674 1.00 94.00 110 PHE A CA 1
ATOM 837 C C . PHE A 1 110 ? 3.251 4.449 -8.826 1.00 94.00 110 PHE A C 1
ATOM 839 O O . PHE A 1 110 ? 3.132 5.311 -9.691 1.00 94.00 110 PHE A O 1
ATOM 846 N N . MET A 1 111 ? 4.329 4.408 -8.036 1.00 95.44 111 MET A N 1
ATOM 847 C CA . MET A 1 111 ? 5.433 5.366 -8.170 1.00 95.44 111 MET A CA 1
ATOM 848 C C . MET A 1 111 ? 6.110 5.288 -9.543 1.00 95.44 111 MET A C 1
ATOM 850 O O . MET A 1 111 ? 6.483 6.323 -10.089 1.00 95.44 111 MET A O 1
ATOM 854 N N . TYR A 1 112 ? 6.256 4.089 -10.114 1.00 94.19 112 TYR A N 1
ATOM 855 C CA . TYR A 1 112 ? 6.786 3.931 -11.467 1.00 94.19 112 TYR A CA 1
ATOM 856 C C . TYR A 1 112 ? 5.836 4.537 -12.513 1.00 94.19 112 TYR A C 1
ATOM 858 O O . TYR A 1 112 ? 6.305 5.246 -13.396 1.00 94.19 112 TYR A O 1
ATOM 866 N N . GLU A 1 113 ? 4.520 4.305 -12.415 1.00 92.38 113 GLU A N 1
ATOM 867 C CA . GLU A 1 113 ? 3.512 4.916 -13.310 1.00 92.38 113 GLU A CA 1
ATOM 868 C C . GLU A 1 113 ? 3.519 6.452 -13.255 1.00 92.38 113 GLU A C 1
ATOM 870 O O . GLU A 1 113 ? 3.141 7.113 -14.219 1.00 92.38 113 GLU A O 1
ATOM 875 N N . LEU A 1 114 ? 3.962 7.034 -12.137 1.00 92.38 114 LEU A N 1
ATOM 876 C CA . LEU A 1 114 ? 4.163 8.476 -11.983 1.00 92.38 114 LEU A CA 1
ATOM 877 C C . LEU A 1 114 ? 5.512 8.977 -12.533 1.00 92.38 114 LEU A C 1
ATOM 879 O O . LEU A 1 114 ? 5.932 10.085 -12.193 1.00 92.38 114 LEU A O 1
ATOM 883 N N . ASP A 1 115 ? 6.203 8.174 -13.345 1.00 94.44 115 ASP A N 1
ATOM 884 C CA . ASP A 1 115 ? 7.523 8.467 -13.913 1.00 94.44 115 ASP A CA 1
ATOM 885 C C . ASP A 1 115 ? 8.596 8.775 -12.845 1.00 94.44 115 ASP A C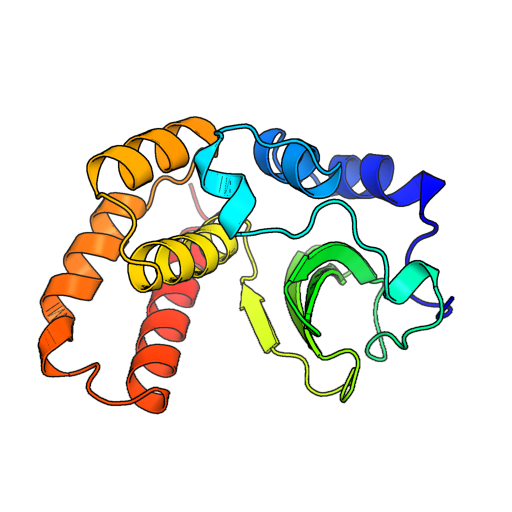 1
ATOM 887 O O . ASP A 1 115 ? 9.509 9.579 -13.057 1.00 94.44 115 ASP A O 1
ATOM 891 N N . MET A 1 116 ? 8.509 8.150 -11.663 1.00 95.69 116 MET A N 1
ATOM 892 C CA . MET A 1 116 ? 9.522 8.335 -10.623 1.00 95.69 116 MET A CA 1
ATOM 893 C C . MET A 1 116 ? 10.876 7.757 -11.055 1.00 95.69 116 MET A C 1
ATOM 895 O O . MET A 1 116 ? 10.976 6.610 -11.489 1.00 95.69 116 MET A O 1
ATOM 899 N N . GLU A 1 117 ? 11.942 8.542 -10.875 1.00 96.50 117 GLU A N 1
ATOM 900 C CA . GLU A 1 117 ? 13.304 8.137 -11.234 1.00 96.50 117 GLU A CA 1
ATOM 901 C C . GLU A 1 117 ? 13.724 6.833 -10.536 1.00 96.50 117 GLU A C 1
ATOM 903 O O . GLU A 1 117 ? 13.502 6.645 -9.334 1.00 96.50 117 GLU A O 1
ATOM 908 N N . ILE A 1 118 ? 14.407 5.950 -11.269 1.00 96.25 118 ILE A N 1
ATOM 909 C CA . ILE A 1 118 ? 14.838 4.634 -10.774 1.00 96.25 118 ILE A CA 1
ATOM 910 C C . ILE A 1 118 ? 15.763 4.764 -9.553 1.00 96.25 118 ILE A C 1
ATOM 912 O O . ILE A 1 118 ? 15.646 3.994 -8.597 1.00 96.25 118 ILE A O 1
ATOM 916 N N . GLU A 1 119 ? 16.657 5.754 -9.533 1.00 97.06 119 GLU A N 1
ATOM 917 C CA . GLU A 1 119 ? 17.513 6.053 -8.383 1.00 97.06 119 GLU A CA 1
ATOM 918 C C . GLU A 1 119 ? 16.691 6.431 -7.144 1.00 97.06 119 GLU A C 1
ATOM 920 O O . GLU A 1 119 ? 17.006 6.002 -6.029 1.00 97.06 119 GLU A O 1
ATOM 925 N N . THR A 1 120 ? 15.607 7.184 -7.342 1.00 97.50 120 THR A N 1
ATOM 926 C CA . THR A 1 120 ? 14.676 7.559 -6.274 1.00 97.50 120 THR A CA 1
ATOM 927 C C . THR A 1 120 ? 13.922 6.334 -5.760 1.00 97.50 120 THR A C 1
ATOM 929 O O . THR A 1 120 ? 13.846 6.139 -4.546 1.00 97.50 120 THR A O 1
ATOM 932 N N . LEU A 1 121 ? 13.453 5.448 -6.647 1.00 97.75 121 LEU A N 1
ATOM 933 C CA . LEU A 1 121 ? 12.844 4.176 -6.244 1.00 97.75 121 LEU A CA 1
ATOM 934 C C . LEU A 1 121 ? 13.817 3.342 -5.394 1.00 97.75 121 LEU A C 1
ATOM 936 O O . LEU A 1 121 ? 13.442 2.830 -4.339 1.00 97.75 121 LEU A O 1
ATOM 940 N N . HIS A 1 122 ? 15.090 3.254 -5.784 1.00 98.06 122 HIS A N 1
ATOM 941 C CA . HIS A 1 122 ? 16.104 2.559 -4.987 1.00 98.06 122 HIS A CA 1
ATOM 942 C C . HIS A 1 122 ? 16.296 3.166 -3.593 1.00 98.06 122 HIS A C 1
ATOM 944 O O . HIS A 1 122 ? 16.392 2.415 -2.618 1.00 98.06 122 HIS A O 1
ATOM 950 N N . ALA A 1 123 ? 16.333 4.496 -3.483 1.00 97.75 123 ALA A N 1
ATOM 951 C CA . ALA A 1 123 ? 16.444 5.179 -2.198 1.00 97.75 123 ALA A CA 1
ATOM 952 C C . ALA A 1 123 ? 15.231 4.889 -1.300 1.00 97.75 123 ALA A C 1
ATOM 954 O O . ALA A 1 123 ? 15.396 4.499 -0.144 1.00 97.75 123 ALA A O 1
ATOM 955 N N . ILE A 1 124 ? 14.016 4.986 -1.848 1.00 97.75 124 ILE A N 1
ATOM 956 C CA . ILE A 1 124 ? 12.785 4.667 -1.117 1.00 97.75 124 ILE A CA 1
ATOM 957 C C . ILE A 1 124 ? 12.796 3.207 -0.664 1.00 97.75 124 ILE A C 1
ATOM 959 O O . ILE A 1 124 ? 12.483 2.934 0.490 1.00 97.75 124 ILE A O 1
ATOM 963 N N . ALA A 1 125 ? 13.201 2.272 -1.527 1.00 98.00 125 ALA A N 1
ATOM 964 C CA . ALA A 1 125 ? 13.179 0.845 -1.212 1.00 98.00 125 ALA A CA 1
ATOM 965 C C . ALA A 1 125 ? 14.082 0.515 -0.020 1.00 98.00 125 ALA A C 1
ATOM 967 O O . ALA A 1 125 ? 13.696 -0.260 0.853 1.00 98.00 125 ALA A O 1
ATOM 968 N N . GLN A 1 126 ? 15.251 1.155 0.066 1.00 97.31 126 GLN A N 1
ATOM 969 C CA . GLN A 1 126 ? 16.131 1.044 1.231 1.00 97.31 126 GLN A CA 1
ATOM 970 C C . GLN A 1 126 ? 15.481 1.626 2.489 1.00 97.31 126 GLN A C 1
ATOM 972 O O . GLN A 1 126 ? 15.516 0.997 3.544 1.00 97.31 126 GLN A O 1
ATOM 977 N N . THR A 1 127 ? 14.863 2.801 2.371 1.00 96.69 127 THR A N 1
ATOM 978 C CA . THR A 1 127 ? 14.204 3.497 3.480 1.00 96.69 127 THR A CA 1
ATOM 979 C C . THR A 1 127 ? 13.027 2.713 4.061 1.00 96.69 127 THR A C 1
ATOM 981 O O . THR A 1 127 ? 12.877 2.653 5.280 1.00 96.69 127 THR A O 1
ATOM 984 N N . VAL A 1 128 ? 12.193 2.112 3.210 1.00 96.38 128 VAL A N 1
ATOM 985 C CA . VAL A 1 128 ? 10.987 1.381 3.636 1.00 96.38 128 VAL A CA 1
ATOM 986 C C . VAL A 1 128 ? 11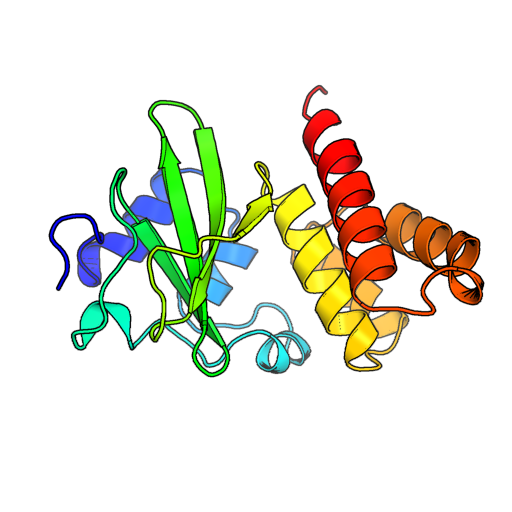.224 -0.121 3.810 1.00 96.38 128 VAL A C 1
ATOM 988 O O . VAL A 1 128 ? 10.324 -0.853 4.209 1.00 96.38 128 VAL A O 1
ATOM 991 N N . GLY A 1 129 ? 12.440 -0.596 3.527 1.00 96.62 129 GLY A N 1
ATOM 992 C CA . GLY A 1 129 ? 12.799 -2.009 3.628 1.00 96.62 129 GLY A CA 1
ATOM 993 C C . GLY A 1 129 ? 12.149 -2.890 2.557 1.00 96.62 129 GLY A C 1
ATOM 994 O O . GLY A 1 129 ? 11.938 -4.081 2.791 1.00 96.62 129 GLY A O 1
ATOM 995 N N . TYR A 1 130 ? 11.818 -2.336 1.389 1.00 97.62 130 TYR A N 1
ATOM 996 C CA . TYR A 1 130 ? 11.290 -3.107 0.267 1.00 97.62 130 TYR A CA 1
ATOM 997 C C . TYR A 1 130 ? 12.418 -3.860 -0.451 1.00 97.62 130 TYR A C 1
ATOM 999 O O . TYR A 1 130 ? 13.271 -3.270 -1.114 1.00 97.62 130 TYR A O 1
ATOM 1007 N N . ARG A 1 131 ? 12.436 -5.191 -0.325 1.00 97.38 131 ARG A N 1
ATOM 1008 C CA . ARG A 1 131 ? 13.553 -6.031 -0.806 1.00 97.38 131 ARG A CA 1
ATOM 1009 C C . ARG A 1 131 ? 13.393 -6.550 -2.236 1.00 97.38 131 ARG A C 1
ATOM 1011 O O . ARG A 1 131 ? 14.332 -7.131 -2.774 1.00 97.38 131 ARG A O 1
ATOM 1018 N N . PHE A 1 132 ? 12.223 -6.360 -2.846 1.00 98.00 132 PHE A N 1
ATOM 1019 C CA . PHE A 1 132 ? 11.882 -6.947 -4.147 1.00 98.00 132 PHE A CA 1
ATOM 1020 C C . PHE A 1 132 ? 11.940 -5.963 -5.320 1.00 98.00 132 PHE A C 1
ATOM 1022 O O . PHE A 1 132 ? 11.658 -6.364 -6.446 1.00 98.00 132 PHE A O 1
ATOM 1029 N N . LEU A 1 133 ? 12.397 -4.721 -5.105 1.00 98.06 133 LEU A N 1
ATOM 1030 C CA . LEU A 1 133 ? 12.470 -3.701 -6.160 1.00 98.06 133 LEU A CA 1
ATOM 1031 C C . LEU A 1 133 ? 13.173 -4.203 -7.426 1.00 98.06 133 LEU A C 1
ATOM 1033 O O . LEU A 1 133 ? 12.669 -4.016 -8.528 1.00 98.06 133 LEU A O 1
ATOM 1037 N N . ARG A 1 134 ? 14.322 -4.876 -7.282 1.00 97.06 134 ARG A N 1
ATOM 1038 C CA . ARG A 1 134 ? 15.063 -5.378 -8.446 1.00 97.06 134 ARG A CA 1
ATOM 1039 C C . ARG A 1 134 ? 14.238 -6.378 -9.259 1.00 97.06 134 ARG A C 1
ATOM 1041 O O . ARG A 1 134 ? 14.162 -6.248 -10.473 1.00 97.06 134 ARG A O 1
ATOM 1048 N N . MET A 1 135 ? 13.614 -7.338 -8.578 1.00 96.81 135 MET A N 1
ATOM 1049 C CA . MET A 1 135 ? 12.754 -8.340 -9.208 1.00 96.81 135 MET A CA 1
ATOM 1050 C C . MET A 1 135 ? 11.557 -7.680 -9.907 1.00 96.81 135 MET A C 1
ATOM 1052 O O . MET A 1 135 ? 11.251 -8.041 -11.039 1.00 96.81 135 MET A O 1
ATOM 1056 N N . GLN A 1 136 ? 10.917 -6.697 -9.268 1.00 97.31 136 GLN A N 1
ATOM 1057 C CA . GLN A 1 136 ? 9.795 -5.960 -9.850 1.00 97.31 136 GLN A CA 1
ATOM 1058 C C . GLN A 1 136 ? 10.198 -5.207 -11.122 1.00 97.31 136 GLN A C 1
ATOM 1060 O O . GLN A 1 136 ? 9.525 -5.351 -12.139 1.00 97.31 136 GLN A O 1
ATOM 1065 N N . LEU A 1 137 ? 11.306 -4.458 -11.095 1.00 96.44 137 LEU A N 1
ATOM 1066 C CA . LEU A 1 137 ? 11.797 -3.727 -12.269 1.00 96.44 137 LEU A CA 1
ATOM 1067 C C . LEU A 1 137 ? 12.163 -4.679 -13.416 1.00 96.44 137 LEU A C 1
ATOM 1069 O O . LEU A 1 137 ? 11.752 -4.451 -14.551 1.00 96.44 137 LEU A O 1
ATOM 1073 N N . ASP A 1 138 ? 12.875 -5.773 -13.121 1.00 96.00 138 ASP A N 1
ATOM 1074 C CA . ASP A 1 138 ? 13.227 -6.783 -14.127 1.00 96.00 138 ASP A CA 1
ATOM 1075 C C . ASP A 1 138 ? 11.962 -7.434 -14.730 1.00 96.00 138 ASP A C 1
ATOM 1077 O O . ASP A 1 138 ? 11.880 -7.638 -15.942 1.00 96.00 138 ASP A O 1
ATOM 1081 N N . SER A 1 139 ? 10.948 -7.722 -13.903 1.00 95.06 139 SER A N 1
ATOM 1082 C CA . SER A 1 139 ? 9.665 -8.270 -14.362 1.00 95.06 139 SER A CA 1
ATOM 1083 C C . SER A 1 139 ? 8.889 -7.283 -15.231 1.00 95.06 139 SER A C 1
ATOM 1085 O O . SER A 1 139 ? 8.319 -7.691 -16.242 1.00 95.06 139 SER A O 1
ATOM 1087 N N . ARG A 1 140 ? 8.891 -6.000 -14.865 1.00 92.62 140 ARG A N 1
ATOM 1088 C CA . ARG A 1 140 ? 8.185 -4.949 -15.596 1.00 92.62 140 ARG A CA 1
ATOM 1089 C C . ARG A 1 140 ? 8.788 -4.724 -16.980 1.00 92.62 140 ARG A C 1
ATOM 1091 O O . ARG A 1 140 ? 8.054 -4.746 -17.961 1.00 92.62 140 ARG A O 1
ATOM 1098 N N . VAL A 1 141 ? 10.116 -4.629 -17.076 1.00 92.12 141 VAL A N 1
ATOM 1099 C CA . VAL A 1 141 ? 10.829 -4.529 -18.365 1.00 92.12 141 VAL A CA 1
ATOM 1100 C C . VAL A 1 141 ? 10.543 -5.741 -19.254 1.00 92.12 141 VAL A C 1
ATOM 1102 O O . VAL A 1 141 ? 10.315 -5.598 -20.450 1.00 92.12 141 VAL A O 1
ATOM 1105 N N . ALA A 1 142 ? 10.500 -6.950 -18.686 1.00 92.06 142 ALA A N 1
ATOM 1106 C CA . ALA A 1 142 ? 10.192 -8.156 -19.456 1.00 92.06 142 ALA A CA 1
ATOM 1107 C C . ALA A 1 142 ? 8.757 -8.180 -20.018 1.00 92.06 142 ALA A C 1
ATOM 1109 O O . ALA A 1 142 ? 8.492 -8.906 -20.978 1.00 92.06 142 ALA A O 1
ATOM 1110 N N . MET A 1 143 ? 7.837 -7.425 -19.412 1.00 89.75 143 MET A N 1
ATOM 1111 C CA . MET A 1 143 ? 6.417 -7.389 -19.766 1.00 89.75 143 MET A CA 1
ATOM 1112 C C . MET A 1 143 ? 5.998 -6.120 -20.505 1.00 89.75 143 MET A C 1
ATOM 1114 O O . MET A 1 143 ? 4.857 -6.072 -20.947 1.00 89.75 143 MET A O 1
ATOM 1118 N N . GLU A 1 144 ? 6.885 -5.139 -20.687 1.00 85.00 144 GLU A N 1
ATOM 1119 C CA . GLU A 1 144 ? 6.566 -3.791 -21.183 1.00 85.00 144 GLU A CA 1
ATOM 1120 C C . GLU A 1 144 ? 5.690 -3.800 -22.450 1.00 85.00 144 GLU A C 1
ATOM 1122 O O . GLU A 1 144 ? 4.612 -3.208 -22.456 1.00 85.00 144 GLU A O 1
ATOM 1127 N N . ASP A 1 145 ? 6.062 -4.589 -23.464 1.00 85.12 145 ASP A N 1
ATOM 1128 C CA . ASP A 1 145 ? 5.312 -4.719 -24.727 1.00 85.12 145 ASP A CA 1
ATOM 1129 C C . ASP A 1 145 ? 3.914 -5.359 -24.577 1.00 85.12 145 ASP A C 1
ATOM 1131 O O . ASP A 1 145 ? 3.099 -5.329 -25.500 1.00 85.12 145 ASP A O 1
ATOM 1135 N N . GLN A 1 146 ? 3.635 -5.996 -23.439 1.00 84.06 146 GLN A N 1
ATOM 1136 C CA . GLN A 1 146 ? 2.399 -6.730 -23.148 1.00 84.06 146 GLN A CA 1
ATOM 1137 C C . GLN A 1 146 ? 1.479 -5.978 -22.179 1.00 84.06 146 GLN A C 1
ATOM 1139 O O . GLN A 1 146 ? 0.307 -6.343 -22.063 1.00 84.06 146 GLN A O 1
ATOM 1144 N N . LEU A 1 147 ? 1.962 -4.921 -21.516 1.00 86.06 147 LEU A N 1
ATOM 1145 C CA . LEU A 1 147 ? 1.184 -4.081 -20.595 1.00 86.06 147 LEU A CA 1
ATOM 1146 C C . LEU A 1 147 ? 0.416 -2.970 -21.340 1.00 86.06 147 LEU A C 1
ATOM 1148 O O . LEU A 1 147 ? 0.270 -1.854 -20.858 1.00 86.06 147 LEU A O 1
ATOM 1152 N N . ASP A 1 148 ? -0.111 -3.288 -22.524 1.00 84.88 148 ASP A N 1
ATOM 1153 C CA . ASP A 1 148 ? -0.817 -2.369 -23.432 1.00 84.88 148 ASP A CA 1
ATOM 1154 C C . ASP A 1 148 ? -2.243 -1.991 -22.978 1.00 84.88 148 ASP A C 1
ATOM 1156 O O . ASP A 1 148 ? -2.942 -1.228 -23.648 1.00 84.88 148 ASP A O 1
ATOM 1160 N N . SER A 1 149 ? -2.706 -2.541 -21.854 1.00 87.69 149 SER A N 1
ATOM 1161 C CA . SER A 1 149 ? -4.046 -2.314 -21.316 1.00 87.69 149 SER A CA 1
ATOM 1162 C C . SER A 1 149 ? -4.073 -2.418 -19.795 1.00 87.69 149 SER A C 1
ATOM 1164 O O . SER A 1 149 ? -3.392 -3.259 -19.204 1.00 87.69 149 SER A O 1
ATOM 1166 N N . SER A 1 150 ? -4.951 -1.633 -19.160 1.00 86.69 150 SER A N 1
ATOM 1167 C CA . SER A 1 150 ? -5.142 -1.636 -17.701 1.00 86.69 150 SER A CA 1
ATOM 1168 C C . SER A 1 150 ? -5.483 -3.024 -17.151 1.00 86.69 150 SER A C 1
ATOM 1170 O O . SER A 1 150 ? -5.060 -3.383 -16.060 1.00 86.69 150 SER A O 1
ATOM 1172 N N . HIS A 1 151 ? -6.204 -3.846 -17.922 1.00 90.25 151 HIS A N 1
ATOM 1173 C CA . HIS A 1 151 ? -6.528 -5.213 -17.516 1.00 90.25 151 HIS A CA 1
ATOM 1174 C C . HIS A 1 151 ? -5.286 -6.111 -17.427 1.00 90.25 151 HIS A C 1
ATOM 1176 O O . HIS A 1 151 ? -5.123 -6.836 -16.447 1.00 90.25 151 HIS A O 1
ATOM 1182 N N . ARG A 1 152 ? -4.400 -6.065 -18.433 1.00 92.06 152 ARG A N 1
ATOM 1183 C CA . ARG A 1 152 ? -3.163 -6.863 -18.429 1.00 92.06 152 ARG A CA 1
ATOM 1184 C C . ARG A 1 152 ? -2.176 -6.370 -17.381 1.00 92.06 152 ARG A C 1
ATOM 1186 O O . ARG A 1 152 ? -1.551 -7.191 -16.716 1.00 92.06 152 ARG A O 1
ATOM 1193 N N . HIS A 1 153 ? -2.087 -5.054 -17.205 1.00 93.25 153 HIS A N 1
ATOM 1194 C CA . HIS A 1 153 ? -1.309 -4.434 -16.136 1.00 93.25 153 HIS A CA 1
ATOM 1195 C C . HIS A 1 153 ? -1.767 -4.907 -14.752 1.00 93.25 153 HIS A C 1
ATOM 1197 O O . HIS A 1 153 ? -0.965 -5.487 -14.021 1.00 93.25 153 HIS A O 1
ATOM 1203 N N . GLY A 1 154 ? -3.068 -4.831 -14.457 1.00 93.25 154 GLY A N 1
ATOM 1204 C CA . GLY A 1 154 ? -3.619 -5.328 -13.193 1.00 93.25 154 GLY A CA 1
ATOM 1205 C C . GLY A 1 154 ? -3.393 -6.830 -12.970 1.00 93.25 154 GLY A C 1
ATOM 1206 O O . GLY A 1 154 ? -3.067 -7.250 -11.859 1.00 93.25 154 GLY A O 1
ATOM 1207 N N . GLN A 1 155 ? -3.499 -7.656 -14.020 1.00 94.56 155 GLN A N 1
ATOM 1208 C CA . GLN A 1 155 ? -3.200 -9.094 -13.937 1.00 94.56 155 GLN A CA 1
ATOM 1209 C C . GLN A 1 155 ? -1.729 -9.375 -13.619 1.00 94.56 155 GLN A C 1
ATOM 1211 O O . GLN A 1 155 ? -1.435 -10.227 -12.777 1.00 94.56 155 GLN A O 1
ATOM 1216 N N . TRP A 1 156 ? -0.810 -8.673 -14.283 1.00 96.31 156 TRP A N 1
ATOM 1217 C CA . TRP A 1 156 ? 0.620 -8.799 -14.024 1.00 96.31 156 TRP A CA 1
ATOM 1218 C C . TRP A 1 156 ? 0.967 -8.356 -12.600 1.00 96.31 156 TRP A C 1
ATOM 1220 O O . TRP A 1 156 ? 1.627 -9.110 -11.883 1.00 96.31 156 TRP A O 1
ATOM 1230 N N . LEU A 1 157 ? 0.469 -7.194 -12.164 1.00 97.12 157 LEU A N 1
ATOM 1231 C CA . LEU A 1 157 ? 0.730 -6.678 -10.823 1.00 97.12 157 LEU A CA 1
ATOM 1232 C C . LEU A 1 157 ? 0.195 -7.637 -9.752 1.00 97.12 157 LEU A C 1
ATOM 1234 O O . LEU A 1 157 ? 0.922 -7.994 -8.828 1.00 97.12 157 LEU A O 1
ATOM 1238 N N . SER A 1 158 ? -1.028 -8.147 -9.930 1.00 96.88 158 SER A N 1
ATOM 1239 C CA . SER A 1 158 ? -1.619 -9.147 -9.029 1.00 96.88 158 SER A CA 1
ATOM 1240 C C . SER A 1 158 ? -0.763 -10.417 -8.934 1.00 96.88 158 SER A C 1
ATOM 1242 O O . SER A 1 158 ? -0.547 -10.951 -7.845 1.00 96.88 158 SER A O 1
ATOM 1244 N N . ALA A 1 159 ? -0.236 -10.902 -10.064 1.00 96.56 159 ALA A N 1
ATOM 1245 C CA . ALA A 1 159 ? 0.628 -12.081 -10.094 1.00 96.56 159 ALA A CA 1
ATOM 1246 C C . ALA A 1 159 ? 1.991 -11.828 -9.422 1.00 96.56 159 ALA A C 1
ATOM 1248 O O . ALA A 1 159 ? 2.482 -12.684 -8.680 1.00 96.56 159 ALA A O 1
ATOM 1249 N N . LEU A 1 160 ? 2.587 -10.651 -9.642 1.00 97.38 160 LEU A N 1
ATOM 1250 C CA . LEU A 1 160 ? 3.829 -10.235 -8.993 1.00 97.38 160 LEU A CA 1
ATOM 1251 C C . LEU A 1 160 ? 3.652 -10.164 -7.472 1.00 97.38 160 LEU A C 1
ATOM 1253 O O . LEU A 1 160 ? 4.428 -10.782 -6.741 1.00 97.38 160 LEU A O 1
ATOM 1257 N N . VAL A 1 161 ? 2.609 -9.479 -6.999 1.00 97.75 161 VAL A N 1
ATOM 1258 C CA . VAL A 1 161 ? 2.279 -9.371 -5.571 1.00 97.75 161 VAL A CA 1
ATOM 1259 C C . VAL A 1 161 ? 2.100 -10.754 -4.954 1.00 97.75 161 VAL A C 1
ATOM 1261 O O . VAL A 1 161 ? 2.726 -11.050 -3.938 1.00 97.75 161 VAL A O 1
ATOM 1264 N N . ALA A 1 162 ? 1.323 -11.636 -5.589 1.00 96.44 162 ALA A N 1
ATOM 1265 C CA . ALA A 1 162 ? 1.109 -12.992 -5.091 1.00 96.44 162 ALA A CA 1
ATOM 1266 C C . ALA A 1 162 ? 2.425 -13.783 -4.953 1.00 96.44 162 ALA A C 1
ATOM 1268 O O . ALA A 1 162 ? 2.605 -14.531 -3.990 1.00 96.44 162 ALA A O 1
ATOM 1269 N N . SER A 1 163 ? 3.376 -13.600 -5.877 1.00 96.81 163 SER A N 1
ATOM 1270 C CA . SER A 1 163 ? 4.700 -14.237 -5.796 1.00 96.81 163 SER A CA 1
ATOM 1271 C C . SER A 1 163 ? 5.553 -13.700 -4.635 1.00 96.81 163 SER A C 1
ATOM 1273 O O . SER A 1 163 ? 6.238 -14.466 -3.947 1.00 96.81 163 SER A O 1
ATOM 1275 N N . ILE A 1 164 ? 5.470 -12.393 -4.371 1.00 96.62 164 ILE A N 1
ATOM 1276 C CA . ILE A 1 164 ? 6.156 -11.731 -3.258 1.00 96.62 164 ILE A CA 1
ATOM 1277 C C . ILE A 1 164 ? 5.562 -12.202 -1.929 1.00 96.62 164 ILE A C 1
ATOM 1279 O O . ILE A 1 164 ? 6.304 -12.623 -1.038 1.00 96.62 164 ILE A O 1
ATOM 1283 N N . ASP A 1 165 ? 4.234 -12.217 -1.827 1.00 94.94 165 ASP A N 1
ATOM 1284 C CA . ASP A 1 165 ? 3.498 -12.685 -0.654 1.00 94.94 165 ASP A CA 1
ATOM 1285 C C . ASP A 1 165 ? 3.806 -14.153 -0.334 1.00 94.94 165 ASP A C 1
ATOM 1287 O O . ASP A 1 165 ? 3.995 -14.509 0.830 1.00 94.94 165 ASP A O 1
ATOM 1291 N N . ALA A 1 166 ? 3.947 -15.004 -1.355 1.00 94.00 166 ALA A N 1
ATOM 1292 C CA . ALA A 1 166 ? 4.312 -16.412 -1.194 1.00 94.00 166 ALA A CA 1
ATOM 1293 C C . ALA A 1 166 ? 5.745 -16.622 -0.668 1.00 94.00 166 ALA A C 1
ATOM 1295 O O . ALA A 1 166 ? 6.057 -17.680 -0.121 1.00 94.00 166 ALA A O 1
ATOM 1296 N N . THR A 1 167 ? 6.615 -15.609 -0.747 1.00 90.38 167 THR A N 1
ATOM 1297 C CA . THR A 1 167 ? 7.984 -15.652 -0.197 1.00 90.38 167 THR A CA 1
ATOM 1298 C C . THR A 1 167 ? 8.001 -15.514 1.341 1.00 90.38 167 THR A C 1
ATOM 1300 O O . THR A 1 167 ? 9.055 -15.329 1.948 1.00 90.38 167 THR A O 1
ATOM 1303 N N . LYS A 1 168 ? 6.845 -15.651 2.009 1.00 66.31 168 LYS A N 1
ATOM 1304 C CA . LYS A 1 168 ? 6.629 -15.579 3.471 1.00 66.31 168 LYS A CA 1
ATOM 1305 C C . LYS A 1 168 ? 7.408 -16.595 4.331 1.00 66.31 168 LYS A C 1
ATOM 1307 O O . LYS A 1 168 ? 7.124 -16.714 5.516 1.00 66.31 168 LYS A O 1
ATOM 1312 N N . THR A 1 169 ? 8.399 -17.307 3.791 1.00 43.22 169 THR A N 1
ATOM 1313 C CA . THR A 1 169 ? 9.132 -18.344 4.531 1.00 43.22 169 THR A CA 1
ATOM 1314 C C . THR A 1 169 ? 10.641 -18.273 4.292 1.00 43.22 169 THR A C 1
ATOM 1316 O O . THR A 1 169 ? 11.185 -19.023 3.484 1.00 43.22 169 THR A O 1
ATOM 1319 N N . THR A 1 170 ? 11.338 -17.392 5.012 1.00 3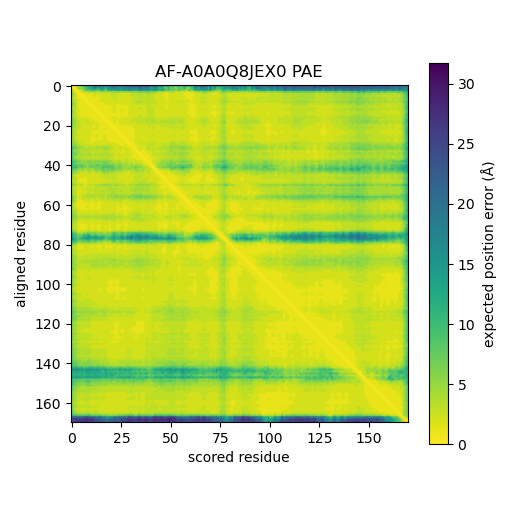6.59 170 THR A N 1
ATOM 1320 C CA . THR A 1 170 ? 12.628 -17.716 5.655 1.00 36.59 170 THR A CA 1
ATOM 1321 C C . THR A 1 170 ? 12.879 -16.773 6.820 1.00 36.59 170 THR A C 1
ATOM 1323 O O . THR A 1 170 ? 12.697 -15.550 6.622 1.00 36.59 170 THR A O 1
#

Solvent-accessible surface area (backbone atoms only — not comparable to full-atom values): 9515 Å² total; per-residue (Å²): 96,46,93,42,49,56,57,76,95,50,38,67,62,49,45,50,74,72,64,54,50,74,45,59,51,34,39,34,69,46,40,65,89,43,80,80,52,58,80,77,37,75,29,51,56,51,54,53,78,72,60,32,62,64,46,85,72,62,42,35,44,72,31,24,29,50,93,66,30,41,36,28,36,37,55,49,103,88,47,54,35,33,32,38,26,34,59,92,44,30,74,62,63,43,80,57,25,69,36,72,64,8,36,47,50,56,53,51,48,53,43,48,76,69,69,50,53,69,69,57,52,53,53,46,26,65,69,63,66,45,85,54,59,68,60,52,53,56,52,46,66,76,38,54,94,64,49,81,40,74,68,49,39,52,53,50,52,51,53,53,24,52,56,51,41,68,60,77,77,129

Radius of gyration: 15.68 Å; Cα contacts (8 Å, |Δi|>4): 262; chains: 1; bounding box: 36×32×44 Å

Sequence (170 aa):
MPSNVIEESRRIPALSEFGVSPALLQMAAGQFPHPALASCSSGPPYYLYHGAEAPDGPQVLPLWDIGDQVIAIRAQASDLEYICFSIEAPDEVEQLATTEQGFWATQFDFMYELDMEIETLHAIAQTVGYRFLRMQLDSRVAMEDQLDSSHRHGQWLSALVASIDATKTT

Secondary structure (DSSP, 8-state):
--TTBPPHHHHHHHHHHTT--HHHHHHHTT--SSGGGGGS--SS--GGGGT----SSSPEEEEEEETTEEEEEEEPSS-EEEEEEETTEEEEEEEEESSHHHHHHHHHHHHHHTT--HHHHHHHHHHHT---HHHHHHHHHHHGGG--SHHHHHHHHHHHHHHHHHT---